Protein AF-A0A6P5EQ90-F1 (afdb_monomer_lite)

pLDDT: mean 90.42, std 13.94, range [36.22, 98.12]

InterPro domains:
  IPR036163 Heavy metal-associated domain superfamily [SSF55008] (10-68)

Foldseek 3Di:
DPQWKKKWKKAWADPDPVLVVQLVVLLVVPPQWPDWDQDNVRSMIMTIGRDDPVVSQVSSCVSSVTDIDTDDMDTDDPDDDDDDD

Sequence (85 aa):
MSDKFYCMTMRMNIDCNGCYRKIRRTLLKMQELESHLIERKQCRVSVCGVFVPQDVAIRIRNKVNRRVEILEIKEVDSNTMDSGK

Organism: Ananas comosus (NCBI:txid4615)

Structure (mmCIF, N/CA/C/O backbone):
data_AF-A0A6P5EQ90-F1
#
_entry.id   AF-A0A6P5EQ90-F1
#
loop_
_atom_site.group_PDB
_atom_site.id
_atom_site.type_symbol
_atom_site.label_atom_id
_atom_site.label_alt_id
_atom_site.label_comp_id
_atom_site.label_asym_id
_atom_site.label_entity_id
_atom_site.label_seq_id
_atom_site.pdbx_PDB_ins_code
_atom_site.Cartn_x
_atom_site.Cartn_y
_atom_site.Cartn_z
_atom_site.occupancy
_atom_site.B_iso_or_equiv
_atom_site.auth_seq_id
_atom_site.auth_comp_id
_atom_site.auth_asym_id
_atom_site.auth_atom_id
_atom_site.pdbx_PDB_model_num
ATOM 1 N N . MET A 1 1 ? -17.224 4.395 15.982 1.00 53.12 1 MET A N 1
ATOM 2 C CA . MET A 1 1 ? -16.483 3.387 15.198 1.00 53.12 1 MET A CA 1
ATOM 3 C C . MET A 1 1 ? -15.174 3.195 15.928 1.00 53.12 1 MET A C 1
ATOM 5 O O . MET A 1 1 ? -14.590 4.199 16.300 1.00 53.12 1 MET A O 1
ATOM 9 N N . SER A 1 2 ? -14.798 1.968 16.275 1.00 61.81 2 SER A N 1
ATOM 10 C CA . SER A 1 2 ? -13.548 1.737 17.003 1.00 61.81 2 SER A CA 1
ATOM 11 C C . SER A 1 2 ? -12.384 1.995 16.053 1.00 61.81 2 SER A C 1
ATOM 13 O O . SER A 1 2 ? -12.250 1.289 15.053 1.00 61.81 2 SER A O 1
ATOM 15 N N . ASP A 1 3 ? -11.589 3.017 16.347 1.00 80.94 3 ASP A N 1
ATOM 16 C CA . ASP A 1 3 ? -10.381 3.371 15.608 1.00 80.94 3 ASP A CA 1
ATOM 17 C C . ASP A 1 3 ? -9.292 2.335 15.906 1.00 80.94 3 ASP A C 1
ATOM 19 O O . ASP A 1 3 ? -8.478 2.485 16.814 1.00 80.94 3 ASP A O 1
ATOM 23 N N . LYS A 1 4 ? -9.346 1.215 15.181 1.00 90.75 4 LYS A N 1
ATOM 24 C CA . LYS A 1 4 ? -8.402 0.107 15.324 1.00 90.75 4 LYS A CA 1
ATOM 25 C C . LYS A 1 4 ? -7.126 0.399 14.547 1.00 90.75 4 LYS A C 1
ATOM 27 O O . LYS A 1 4 ? -7.177 0.747 13.364 1.00 90.75 4 LYS A O 1
ATOM 32 N N . PHE A 1 5 ? -5.986 0.218 15.203 1.00 93.88 5 PHE A N 1
ATOM 33 C CA . PHE A 1 5 ? -4.685 0.328 14.564 1.00 93.88 5 PHE A CA 1
ATOM 34 C C . PHE A 1 5 ? -4.327 -0.993 13.886 1.00 93.88 5 PHE A C 1
ATOM 36 O O . PHE A 1 5 ? -4.347 -2.053 14.512 1.00 93.88 5 PHE A O 1
ATOM 43 N N . TYR A 1 6 ? -3.961 -0.932 12.611 1.00 95.56 6 TYR A N 1
ATOM 44 C CA . TYR A 1 6 ? -3.539 -2.091 11.840 1.00 95.56 6 TYR A CA 1
ATOM 45 C C . TYR A 1 6 ? -2.143 -1.898 11.270 1.00 95.56 6 TYR A C 1
ATOM 47 O O . TYR A 1 6 ? -1.778 -0.808 10.841 1.00 95.56 6 TYR A O 1
ATOM 55 N N . CYS A 1 7 ? -1.399 -2.995 11.174 1.00 96.94 7 CYS A N 1
ATOM 56 C CA . CYS A 1 7 ? -0.235 -3.127 10.309 1.00 96.94 7 CYS A CA 1
ATOM 57 C C . CYS A 1 7 ? -0.517 -4.195 9.253 1.00 96.94 7 CYS A C 1
ATOM 59 O O . CYS A 1 7 ? -0.775 -5.353 9.574 1.00 96.94 7 CYS A O 1
ATOM 61 N N . MET A 1 8 ? -0.458 -3.819 7.980 1.00 97.62 8 MET A N 1
ATOM 62 C CA . MET A 1 8 ? -0.746 -4.698 6.851 1.00 97.62 8 MET A CA 1
ATOM 63 C C . MET A 1 8 ? 0.466 -4.796 5.929 1.00 97.62 8 MET A C 1
ATOM 65 O O . MET A 1 8 ? 1.028 -3.781 5.518 1.00 97.62 8 MET A O 1
ATOM 69 N N . THR A 1 9 ? 0.821 -6.021 5.543 1.00 98.06 9 THR A N 1
ATOM 70 C CA . THR A 1 9 ? 1.845 -6.294 4.531 1.00 98.06 9 THR A CA 1
ATOM 71 C C . THR A 1 9 ? 1.204 -6.828 3.258 1.00 98.06 9 THR A C 1
ATOM 73 O O . THR A 1 9 ? 0.404 -7.762 3.285 1.00 98.06 9 THR A O 1
ATOM 76 N N . MET A 1 10 ? 1.592 -6.263 2.119 1.00 98.12 10 MET A N 1
ATOM 77 C CA . MET A 1 10 ? 1.092 -6.619 0.796 1.00 98.12 10 MET A CA 1
ATOM 78 C C . MET A 1 10 ? 2.233 -6.965 -0.155 1.00 98.12 10 MET A C 1
ATOM 80 O O . MET A 1 10 ? 3.306 -6.359 -0.113 1.00 98.12 10 MET A O 1
ATOM 84 N N . ARG A 1 11 ? 1.968 -7.890 -1.077 1.00 97.62 11 ARG A N 1
ATOM 85 C CA . ARG A 1 11 ? 2.803 -8.169 -2.242 1.00 97.62 11 ARG A CA 1
ATOM 86 C C . ARG A 1 11 ? 2.315 -7.370 -3.446 1.00 97.62 11 ARG A C 1
ATOM 88 O O . ARG A 1 11 ? 1.134 -7.407 -3.800 1.00 97.62 11 ARG A O 1
ATOM 95 N N . MET A 1 12 ? 3.241 -6.655 -4.079 1.00 96.19 12 MET A N 1
ATOM 96 C CA . MET A 1 12 ? 3.026 -5.865 -5.290 1.00 96.19 12 MET A CA 1
ATOM 97 C C . MET A 1 12 ? 4.289 -5.879 -6.146 1.00 96.19 12 MET A C 1
ATOM 99 O O . MET A 1 12 ? 5.375 -5.617 -5.638 1.00 96.19 12 MET A O 1
ATOM 103 N N . ASN A 1 13 ? 4.161 -6.097 -7.455 1.00 93.94 13 ASN A N 1
ATOM 104 C CA . ASN A 1 13 ? 5.313 -6.021 -8.359 1.00 93.94 13 ASN A CA 1
ATOM 105 C C . ASN A 1 13 ? 5.855 -4.580 -8.401 1.00 93.94 13 ASN A C 1
ATOM 107 O O . ASN A 1 13 ? 5.074 -3.629 -8.543 1.00 93.94 13 ASN A O 1
ATOM 111 N N . ILE A 1 14 ? 7.178 -4.405 -8.324 1.00 95.44 14 ILE A N 1
ATOM 112 C CA . ILE A 1 14 ? 7.860 -3.097 -8.359 1.00 95.44 14 ILE A CA 1
ATOM 113 C C . ILE A 1 14 ? 9.056 -3.170 -9.316 1.00 95.44 14 ILE A C 1
ATOM 115 O O . ILE A 1 14 ? 10.214 -3.113 -8.913 1.00 95.44 14 ILE A O 1
ATOM 119 N N . ASP A 1 15 ? 8.763 -3.270 -10.610 1.00 92.75 15 ASP A N 1
ATOM 120 C CA . ASP A 1 15 ? 9.770 -3.619 -11.630 1.00 92.75 15 ASP A CA 1
ATOM 121 C C . ASP A 1 15 ? 10.590 -2.410 -12.109 1.00 92.75 15 ASP A C 1
ATOM 123 O O . ASP A 1 15 ? 11.587 -2.550 -12.809 1.00 92.75 15 ASP A O 1
ATOM 127 N N . CYS A 1 16 ? 10.167 -1.189 -11.763 1.00 94.44 16 CYS A N 1
ATOM 128 C CA . CYS A 1 16 ? 10.850 0.029 -12.186 1.00 94.44 16 CYS A CA 1
ATOM 129 C C . CYS A 1 16 ? 10.688 1.181 -11.187 1.00 94.44 16 CYS A C 1
ATOM 131 O O . CYS A 1 16 ? 9.828 1.179 -10.298 1.00 94.44 16 CYS A O 1
ATOM 133 N N . ASN A 1 17 ? 11.491 2.231 -11.374 1.00 96.12 17 ASN A N 1
ATOM 134 C CA . ASN A 1 17 ? 11.434 3.426 -10.531 1.00 96.12 17 ASN A CA 1
ATOM 135 C C . ASN A 1 17 ? 10.080 4.158 -10.638 1.00 96.12 17 ASN A C 1
ATOM 137 O O . ASN A 1 17 ? 9.633 4.779 -9.673 1.00 96.12 17 ASN A O 1
ATOM 141 N N . GLY A 1 18 ? 9.402 4.054 -11.787 1.00 96.56 18 GLY A N 1
ATOM 142 C CA . GLY A 1 18 ? 8.050 4.580 -11.986 1.00 96.56 18 GLY A CA 1
ATOM 143 C C . GLY A 1 18 ? 7.025 3.919 -11.063 1.00 96.56 18 GLY A C 1
ATOM 144 O O . GLY A 1 18 ? 6.256 4.619 -10.405 1.00 96.56 18 GLY A O 1
ATOM 145 N N . CYS A 1 19 ? 7.074 2.590 -10.933 1.00 94.75 19 CYS A N 1
ATOM 146 C CA . CYS A 1 19 ? 6.200 1.829 -10.037 1.00 94.75 19 CYS A CA 1
ATOM 147 C C . CYS A 1 19 ? 6.408 2.241 -8.585 1.00 94.75 19 CYS A C 1
ATOM 149 O O . CYS A 1 19 ? 5.449 2.584 -7.896 1.00 94.75 19 CYS A O 1
ATOM 151 N N . TYR A 1 20 ? 7.668 2.310 -8.151 1.00 96.56 20 TYR A N 1
ATOM 152 C CA . TYR A 1 20 ? 7.993 2.773 -6.807 1.00 96.56 20 TYR A CA 1
ATOM 153 C C . TYR A 1 20 ? 7.465 4.183 -6.540 1.00 96.56 20 TYR A C 1
ATOM 155 O O . TYR A 1 20 ? 6.818 4.417 -5.523 1.00 96.56 20 TYR A O 1
ATOM 163 N N . ARG A 1 21 ? 7.706 5.133 -7.457 1.00 97.19 21 ARG A N 1
ATOM 164 C CA . ARG A 1 21 ? 7.226 6.514 -7.301 1.00 97.19 21 ARG A CA 1
ATOM 165 C C . ARG A 1 21 ? 5.700 6.568 -7.241 1.00 97.19 21 ARG A C 1
ATOM 167 O O . ARG A 1 21 ? 5.163 7.342 -6.454 1.00 97.19 21 ARG A O 1
ATOM 174 N N . LYS A 1 22 ? 5.002 5.753 -8.038 1.00 96.88 22 LYS A N 1
ATOM 175 C CA . LYS A 1 22 ? 3.535 5.672 -8.045 1.00 96.88 22 LYS A CA 1
ATOM 176 C C . LYS A 1 22 ? 2.987 5.131 -6.722 1.00 96.88 22 LYS A C 1
ATOM 178 O O . LYS A 1 22 ? 2.075 5.738 -6.164 1.00 96.88 22 LYS A O 1
ATOM 183 N N . ILE A 1 23 ? 3.574 4.052 -6.201 1.00 97.00 23 ILE A N 1
ATOM 184 C CA . ILE A 1 23 ? 3.210 3.473 -4.899 1.00 97.00 23 ILE A CA 1
ATOM 185 C C . ILE A 1 23 ? 3.482 4.490 -3.791 1.00 97.00 23 ILE A C 1
ATOM 187 O O . ILE A 1 23 ? 2.556 4.872 -3.087 1.00 97.00 23 ILE A O 1
ATOM 191 N N . ARG A 1 24 ? 4.704 5.031 -3.709 1.00 97.19 24 ARG A N 1
ATOM 192 C CA . ARG A 1 24 ? 5.084 6.017 -2.687 1.00 97.19 24 ARG A CA 1
ATOM 193 C C . ARG A 1 24 ? 4.147 7.226 -2.667 1.00 97.19 24 ARG A C 1
ATOM 195 O O . ARG A 1 24 ? 3.676 7.609 -1.607 1.00 97.19 24 ARG A O 1
ATOM 202 N N . ARG A 1 25 ? 3.819 7.806 -3.828 1.00 97.44 25 ARG A N 1
ATOM 203 C CA . ARG A 1 25 ? 2.855 8.922 -3.910 1.00 97.44 25 ARG A CA 1
ATOM 204 C C . ARG A 1 25 ? 1.442 8.530 -3.485 1.00 97.44 25 ARG A C 1
ATOM 206 O O . ARG A 1 25 ? 0.708 9.394 -3.031 1.00 97.44 25 ARG A O 1
ATOM 213 N N . THR A 1 26 ? 1.041 7.280 -3.703 1.00 96.94 26 THR A N 1
ATOM 214 C CA . THR A 1 26 ? -0.274 6.783 -3.277 1.00 96.94 26 THR A CA 1
ATOM 215 C C . THR A 1 26 ? -0.325 6.681 -1.756 1.00 96.94 26 THR A C 1
ATOM 217 O O . THR A 1 26 ? -1.252 7.217 -1.164 1.00 96.94 26 THR A O 1
ATOM 220 N N . LEU A 1 27 ? 0.705 6.091 -1.139 1.00 96.94 27 LEU A N 1
ATOM 221 C CA . LEU A 1 27 ? 0.813 5.954 0.317 1.00 96.94 27 LEU A CA 1
ATOM 222 C C . LEU A 1 27 ? 0.889 7.318 1.013 1.00 96.94 27 LEU A C 1
ATOM 224 O O . LEU A 1 27 ? 0.144 7.564 1.947 1.00 96.94 27 LEU A O 1
ATOM 228 N N . LEU A 1 28 ? 1.693 8.252 0.492 1.00 96.38 28 LEU A N 1
ATOM 229 C CA . LEU A 1 28 ? 1.802 9.614 1.042 1.00 96.38 28 LEU A CA 1
ATOM 230 C C . LEU A 1 28 ? 0.500 10.433 0.973 1.00 96.38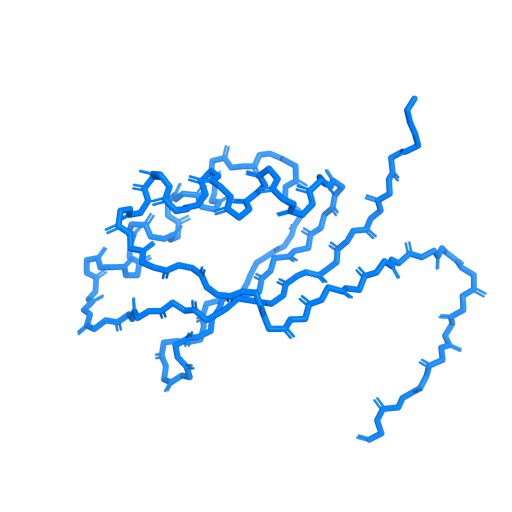 28 LEU A C 1
ATOM 232 O O . LEU A 1 28 ? 0.409 11.475 1.612 1.00 96.38 28 LEU A O 1
ATOM 236 N N . LYS A 1 29 ? -0.487 10.018 0.170 1.00 96.38 29 LYS A N 1
ATOM 237 C CA . LYS A 1 29 ? -1.800 10.681 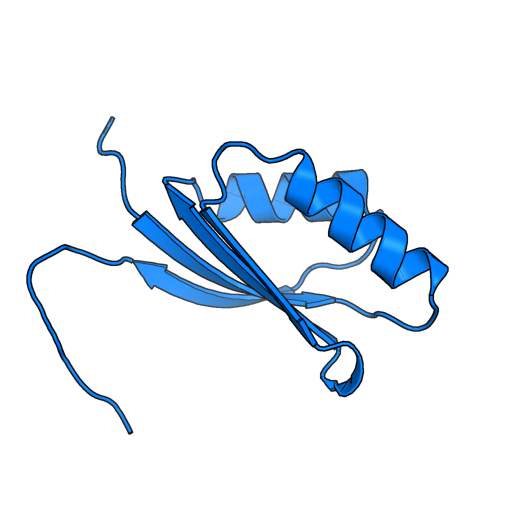0.087 1.00 96.38 29 LYS A CA 1
ATOM 238 C C . LYS A 1 29 ? -2.828 10.097 1.058 1.00 96.38 29 LYS A C 1
ATOM 240 O O . LYS A 1 29 ? -3.9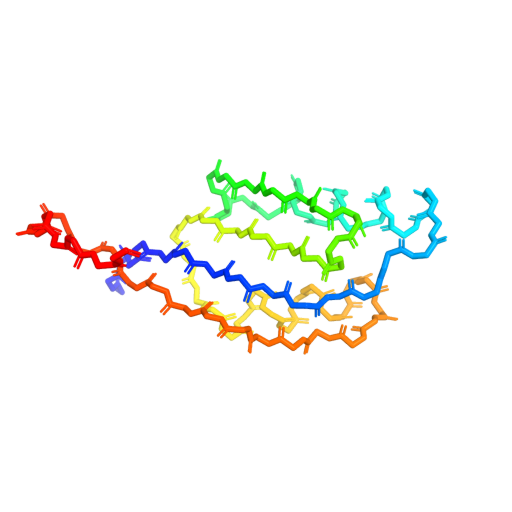15 10.656 1.174 1.00 96.38 29 LYS A O 1
ATOM 245 N N . MET A 1 30 ? -2.524 8.971 1.699 1.00 95.25 30 MET A N 1
ATOM 246 C CA . MET A 1 30 ? -3.411 8.306 2.650 1.00 95.25 30 MET A CA 1
ATOM 247 C C . MET A 1 30 ? -3.108 8.842 4.048 1.00 95.25 30 MET A C 1
ATOM 249 O O . MET A 1 30 ? -2.114 8.458 4.650 1.00 95.25 30 MET A O 1
ATOM 253 N N . GLN A 1 31 ? -3.949 9.754 4.539 1.00 93.94 31 GLN A N 1
ATOM 254 C CA . GLN A 1 31 ? -3.760 10.412 5.845 1.00 93.94 31 GLN A CA 1
ATOM 255 C C . GLN A 1 31 ? -3.962 9.458 7.030 1.00 93.94 31 GLN A C 1
ATOM 257 O O . GLN A 1 31 ? -3.423 9.684 8.102 1.00 93.94 31 GLN A O 1
ATOM 262 N N . GLU A 1 32 ? -4.714 8.382 6.810 1.00 93.69 32 GLU A N 1
ATOM 263 C CA . GLU A 1 32 ? -4.950 7.285 7.756 1.00 93.69 32 GLU A CA 1
ATOM 264 C C . GLU A 1 32 ? -3.713 6.393 7.996 1.00 93.69 32 GLU A C 1
ATOM 266 O O . GLU A 1 32 ? -3.708 5.571 8.910 1.00 93.69 32 GLU A O 1
ATOM 271 N N . LEU A 1 33 ? -2.661 6.536 7.177 1.00 95.75 33 LEU A N 1
ATOM 272 C CA . LEU A 1 33 ? -1.404 5.812 7.353 1.00 95.75 33 LEU A CA 1
ATOM 273 C C . LEU A 1 33 ? -0.420 6.642 8.177 1.00 95.75 33 LEU A C 1
ATOM 275 O O . LEU A 1 33 ? -0.012 7.726 7.766 1.00 95.75 33 LEU A O 1
ATOM 279 N N . GLU A 1 34 ? 0.041 6.077 9.285 1.00 95.38 34 GLU A N 1
ATOM 280 C CA . GLU A 1 34 ? 1.090 6.667 10.117 1.00 95.38 34 GLU A CA 1
ATOM 281 C C . GLU A 1 34 ? 2.488 6.311 9.609 1.00 95.38 34 GLU A C 1
ATOM 283 O O . GLU A 1 34 ? 3.397 7.141 9.610 1.00 95.38 34 GLU A O 1
ATOM 288 N N . SER A 1 35 ? 2.678 5.078 9.135 1.00 95.88 35 SER A N 1
ATOM 289 C CA . SER A 1 35 ? 3.964 4.635 8.600 1.00 95.88 35 SER A CA 1
ATOM 290 C C . SER A 1 35 ? 3.812 3.697 7.409 1.00 95.88 35 SER A C 1
ATOM 292 O O . SER A 1 35 ? 2.784 3.050 7.199 1.00 95.88 35 SER A O 1
ATOM 294 N N . HIS A 1 36 ? 4.852 3.659 6.575 1.00 97.31 36 HIS A N 1
ATOM 295 C CA . HIS A 1 36 ? 4.910 2.768 5.428 1.00 97.31 36 HIS A CA 1
ATOM 296 C C . HIS A 1 36 ? 6.344 2.385 5.063 1.00 97.31 36 HIS A C 1
ATOM 298 O O . HIS A 1 36 ? 7.275 3.179 5.196 1.00 97.31 36 HIS A O 1
ATOM 304 N N . LEU A 1 37 ? 6.503 1.181 4.518 1.00 97.25 37 LEU A N 1
ATOM 305 C CA . LEU A 1 37 ? 7.762 0.648 4.013 1.00 97.25 37 LEU A CA 1
ATOM 306 C C . LEU A 1 37 ? 7.552 0.060 2.616 1.00 97.25 37 LEU A C 1
ATOM 308 O O . LEU A 1 37 ? 6.550 -0.597 2.350 1.00 97.25 37 LEU A O 1
ATOM 312 N N . ILE A 1 38 ? 8.502 0.298 1.709 1.00 97.62 38 ILE A N 1
ATOM 313 C CA . ILE A 1 38 ? 8.481 -0.263 0.353 1.00 97.62 38 ILE A CA 1
ATOM 314 C C . ILE A 1 38 ? 9.787 -1.015 0.108 1.00 97.62 38 ILE A C 1
ATOM 316 O O . ILE A 1 38 ? 10.839 -0.410 -0.110 1.00 97.62 38 ILE A O 1
ATOM 320 N N . GLU A 1 39 ? 9.703 -2.337 0.055 1.00 96.12 39 GLU A N 1
ATOM 321 C CA . GLU A 1 39 ? 10.829 -3.237 -0.163 1.00 96.12 39 GLU A CA 1
ATOM 322 C C . GLU A 1 39 ? 10.833 -3.725 -1.614 1.00 96.12 39 GLU A C 1
ATOM 324 O O . GLU A 1 39 ? 10.264 -4.764 -1.956 1.00 96.12 39 GLU A O 1
ATOM 329 N N . ARG A 1 40 ? 11.500 -2.975 -2.502 1.00 94.38 40 ARG A N 1
ATOM 330 C CA . ARG A 1 40 ? 11.517 -3.286 -3.946 1.00 94.38 40 ARG A CA 1
ATOM 331 C C . ARG A 1 40 ? 12.022 -4.696 -4.249 1.00 94.38 40 ARG A C 1
ATOM 333 O O . ARG A 1 40 ? 11.416 -5.393 -5.050 1.00 94.38 40 ARG A O 1
ATOM 340 N N . LYS A 1 41 ? 13.111 -5.112 -3.593 1.00 93.50 41 LYS A N 1
ATOM 341 C CA . LYS A 1 41 ? 13.739 -6.426 -3.813 1.00 93.50 41 LYS A CA 1
ATOM 342 C C . LYS A 1 41 ? 12.813 -7.589 -3.446 1.00 93.50 41 LYS A C 1
ATOM 344 O O . LYS A 1 41 ? 12.915 -8.644 -4.051 1.00 93.50 41 LYS A O 1
ATOM 349 N N . GLN A 1 42 ? 11.914 -7.384 -2.483 1.00 95.06 42 GLN A N 1
ATOM 350 C CA . GLN A 1 42 ? 10.971 -8.404 -2.019 1.00 95.06 42 GLN A CA 1
ATOM 351 C C . GLN A 1 42 ? 9.581 -8.259 -2.655 1.00 95.06 42 GLN A C 1
ATOM 353 O O . GLN A 1 42 ? 8.695 -9.056 -2.361 1.00 95.06 42 GLN A O 1
ATOM 358 N N . CYS A 1 43 ? 9.361 -7.243 -3.502 1.00 96.06 43 CYS A N 1
ATOM 359 C CA . CYS A 1 43 ? 8.030 -6.881 -3.998 1.00 96.06 43 CYS A CA 1
ATOM 360 C C . CYS A 1 43 ? 7.007 -6.710 -2.857 1.00 96.06 43 CYS A C 1
ATOM 362 O O . CYS A 1 43 ? 5.850 -7.111 -2.988 1.00 96.06 43 CYS A O 1
ATOM 364 N N . ARG A 1 44 ? 7.439 -6.135 -1.726 1.00 97.12 44 ARG A N 1
ATOM 365 C CA . ARG A 1 44 ? 6.614 -5.955 -0.523 1.00 97.12 44 ARG A CA 1
ATOM 366 C C . ARG A 1 44 ? 6.371 -4.488 -0.215 1.00 97.12 44 ARG A C 1
ATOM 368 O O .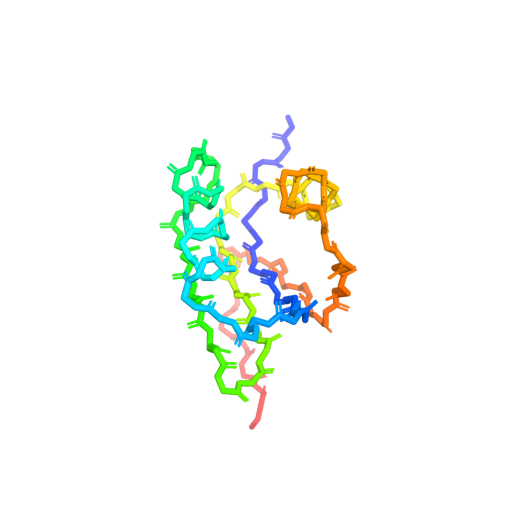 ARG A 1 44 ? 7.235 -3.632 -0.413 1.00 97.12 44 ARG A O 1
ATOM 375 N N . VAL A 1 45 ? 5.168 -4.215 0.269 1.00 97.88 45 VAL A N 1
ATOM 376 C CA . VAL A 1 45 ? 4.738 -2.918 0.782 1.00 97.88 45 VAL A CA 1
ATOM 377 C C . VAL A 1 45 ? 4.066 -3.158 2.123 1.00 97.88 45 VAL A C 1
ATOM 379 O O . VAL A 1 45 ? 3.096 -3.911 2.187 1.00 97.88 45 VAL A O 1
ATOM 382 N N . SER A 1 46 ? 4.555 -2.503 3.166 1.00 97.94 46 SER A N 1
ATOM 383 C CA . SER A 1 46 ? 3.962 -2.552 4.501 1.00 97.94 46 SER A CA 1
ATOM 384 C C . SER A 1 46 ? 3.400 -1.186 4.855 1.00 97.94 46 SER A C 1
ATOM 386 O O . SER A 1 46 ? 4.008 -0.166 4.528 1.00 97.94 46 SER A O 1
ATOM 388 N N . VAL A 1 47 ? 2.236 -1.160 5.491 1.00 97.88 47 VAL A N 1
ATOM 389 C CA . VAL A 1 47 ? 1.545 0.062 5.915 1.00 97.88 47 VAL A CA 1
ATOM 390 C C . VAL A 1 47 ? 1.010 -0.129 7.327 1.00 97.88 47 VAL A C 1
ATOM 392 O O . VAL A 1 47 ? 0.509 -1.207 7.636 1.00 97.88 47 VAL A O 1
ATOM 395 N N . CYS A 1 48 ? 1.109 0.898 8.165 1.00 96.81 48 CYS A N 1
ATOM 396 C CA . CYS A 1 48 ? 0.540 0.892 9.508 1.00 96.81 48 CYS A CA 1
ATOM 397 C C . CYS A 1 48 ? -0.198 2.201 9.800 1.00 96.81 48 CYS A C 1
ATOM 399 O O . CYS A 1 48 ? 0.201 3.255 9.300 1.00 96.81 48 CYS A O 1
ATOM 401 N N . GLY A 1 49 ? -1.259 2.130 10.597 1.00 95.81 49 GLY A N 1
ATOM 402 C CA . GLY A 1 49 ? -2.094 3.271 10.967 1.00 95.81 49 GLY A CA 1
ATOM 403 C C . GLY A 1 49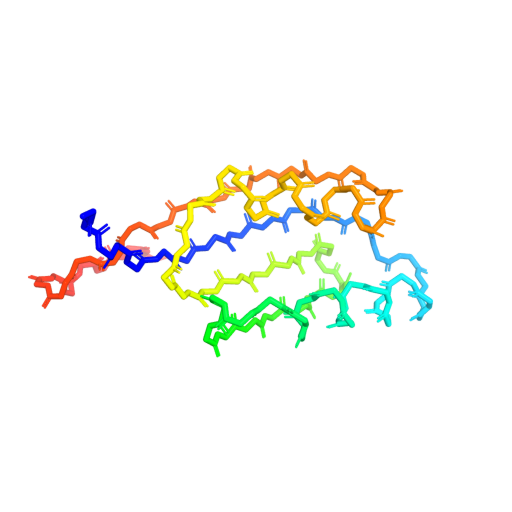 ? -3.508 2.845 11.351 1.00 95.81 49 GLY A C 1
ATOM 404 O O . GLY A 1 49 ? -3.812 1.655 11.444 1.00 95.81 49 GLY A O 1
ATOM 405 N N . VAL A 1 50 ? -4.387 3.823 11.533 1.00 95.00 50 VAL A N 1
ATOM 406 C CA . VAL A 1 50 ? -5.800 3.596 11.849 1.00 95.00 50 VAL A CA 1
ATOM 407 C C . VAL A 1 50 ? -6.594 3.533 10.550 1.00 95.00 50 VAL A C 1
ATOM 409 O O . VAL A 1 50 ? -6.965 4.558 9.983 1.00 95.00 50 VAL A O 1
ATOM 412 N N . PHE A 1 51 ? -6.836 2.327 10.038 1.00 94.62 51 PHE A N 1
ATOM 413 C CA . PHE A 1 51 ? -7.516 2.141 8.755 1.00 94.62 51 PHE A CA 1
ATOM 414 C C . PHE A 1 51 ? -8.267 0.814 8.668 1.00 94.62 51 PHE A C 1
ATOM 416 O O . PHE A 1 51 ? -7.975 -0.133 9.385 1.00 94.62 51 PHE A O 1
ATOM 423 N N . VAL A 1 52 ? -9.194 0.697 7.715 1.00 94.44 52 VAL A N 1
ATOM 424 C CA . VAL A 1 52 ? -9.815 -0.590 7.366 1.00 94.44 52 VAL A CA 1
ATOM 425 C C . VAL A 1 52 ? -8.948 -1.294 6.308 1.00 94.44 52 VAL A C 1
ATOM 427 O O . VAL A 1 52 ? -8.779 -0.749 5.211 1.00 94.44 52 VAL A O 1
ATOM 430 N N . PRO A 1 53 ? -8.381 -2.493 6.571 1.00 95.06 53 PRO A N 1
ATOM 431 C CA . PRO A 1 53 ? -7.426 -3.135 5.657 1.00 95.06 53 PRO A CA 1
ATOM 432 C C . PRO A 1 53 ? -7.951 -3.352 4.235 1.00 95.06 53 PRO A C 1
ATOM 434 O O . PRO A 1 53 ? -7.225 -3.149 3.258 1.00 95.06 53 PRO A O 1
ATOM 437 N N . GLN A 1 54 ? -9.229 -3.716 4.108 1.00 94.50 54 GLN A N 1
ATOM 438 C CA . GLN A 1 54 ? -9.881 -3.916 2.813 1.00 94.50 54 GLN A CA 1
ATOM 439 C C . GLN A 1 54 ? -9.936 -2.617 1.996 1.00 94.50 54 GLN A C 1
ATOM 441 O O . GLN A 1 54 ? -9.579 -2.625 0.816 1.00 94.50 54 GLN A O 1
ATOM 446 N N . ASP A 1 55 ? -10.293 -1.496 2.626 1.00 95.19 55 ASP A N 1
ATOM 447 C CA . ASP A 1 55 ? -10.383 -0.194 1.962 1.00 95.19 55 ASP A CA 1
ATOM 448 C C . ASP A 1 55 ? -9.019 0.265 1.456 1.00 95.19 55 ASP A C 1
ATOM 450 O O . ASP A 1 55 ? -8.890 0.686 0.303 1.00 95.19 55 ASP A O 1
ATOM 454 N N . VAL A 1 56 ? -7.975 0.128 2.279 1.00 96.44 56 VAL A N 1
ATOM 455 C CA . VAL A 1 56 ? -6.605 0.477 1.880 1.00 96.44 56 VAL A CA 1
ATOM 456 C C . VAL A 1 56 ? -6.135 -0.409 0.727 1.00 96.44 56 VAL A C 1
ATOM 458 O O . VAL A 1 56 ? -5.634 0.110 -0.274 1.00 96.44 56 VAL A O 1
ATOM 461 N N . ALA A 1 57 ? -6.351 -1.726 0.792 1.00 96.31 57 ALA A N 1
ATOM 462 C CA . ALA A 1 57 ? -5.965 -2.639 -0.283 1.00 96.31 57 ALA A CA 1
ATOM 463 C C . ALA A 1 57 ? -6.676 -2.312 -1.614 1.00 96.31 57 ALA A C 1
ATOM 465 O O . ALA A 1 57 ? -6.033 -2.283 -2.671 1.00 96.31 57 ALA A O 1
ATOM 466 N N . ILE A 1 58 ? -7.980 -2.008 -1.575 1.00 96.62 58 ILE A N 1
ATOM 467 C CA . ILE A 1 58 ? -8.769 -1.597 -2.748 1.00 96.62 58 ILE A CA 1
ATOM 468 C C . ILE A 1 58 ? -8.272 -0.251 -3.289 1.00 96.62 58 ILE A C 1
ATOM 470 O O . ILE A 1 58 ? -8.024 -0.118 -4.491 1.00 96.62 58 ILE A O 1
ATOM 474 N N . ARG A 1 59 ? -8.066 0.745 -2.418 1.00 96.31 59 ARG A N 1
ATOM 475 C CA . ARG A 1 59 ? -7.555 2.069 -2.806 1.00 96.31 59 ARG A CA 1
ATOM 476 C C . ARG A 1 59 ? -6.188 1.960 -3.478 1.00 96.31 59 ARG A C 1
ATOM 478 O O . ARG A 1 59 ? -5.989 2.556 -4.539 1.00 96.31 59 ARG A O 1
ATOM 485 N N . ILE A 1 60 ? -5.261 1.181 -2.915 1.00 96.62 60 ILE A N 1
ATOM 486 C CA . ILE A 1 60 ? -3.932 0.953 -3.500 1.00 96.62 60 ILE A CA 1
ATOM 487 C C . ILE A 1 60 ? -4.059 0.269 -4.862 1.00 96.62 60 ILE A C 1
ATOM 489 O O . ILE A 1 60 ? -3.459 0.745 -5.830 1.00 96.62 60 ILE A O 1
ATOM 493 N N . ARG A 1 61 ? -4.866 -0.796 -4.973 1.00 96.38 61 ARG A N 1
ATOM 494 C CA . ARG A 1 61 ? -5.109 -1.499 -6.244 1.00 96.38 61 ARG A CA 1
ATOM 495 C C . ARG A 1 61 ? -5.596 -0.535 -7.325 1.00 96.38 61 ARG A C 1
ATOM 497 O O . ARG A 1 61 ? -5.001 -0.487 -8.401 1.00 96.38 61 ARG A O 1
ATOM 504 N N . ASN A 1 62 ? -6.599 0.284 -7.012 1.00 96.31 62 ASN A N 1
ATOM 505 C CA . ASN A 1 62 ? -7.204 1.228 -7.953 1.00 96.31 62 ASN A CA 1
ATOM 506 C C . ASN A 1 62 ? -6.242 2.357 -8.352 1.00 96.31 62 ASN A C 1
ATOM 508 O O . ASN A 1 62 ? -6.161 2.729 -9.520 1.00 96.31 62 ASN A O 1
ATOM 512 N N . LYS A 1 63 ? -5.472 2.908 -7.403 1.00 95.31 63 LYS A N 1
ATOM 513 C CA . LYS A 1 63 ? -4.540 4.014 -7.684 1.00 95.31 63 LYS A CA 1
ATOM 514 C C . LYS A 1 63 ? -3.281 3.551 -8.406 1.00 95.31 63 LYS A C 1
ATOM 516 O O . LYS A 1 63 ? -2.811 4.233 -9.318 1.00 95.31 63 LYS A O 1
ATOM 521 N N . VAL A 1 64 ? -2.717 2.409 -8.021 1.00 94.69 64 VAL A N 1
ATOM 522 C CA . VAL A 1 64 ? -1.478 1.885 -8.614 1.00 94.69 64 VAL A CA 1
ATOM 523 C C . VAL A 1 64 ? -1.762 1.134 -9.918 1.00 94.69 64 VAL A C 1
ATOM 525 O O . VAL A 1 64 ? -0.901 1.135 -10.801 1.00 94.69 64 VAL A O 1
ATOM 528 N N . ASN A 1 65 ? -2.983 0.625 -10.104 1.00 94.31 65 ASN A N 1
ATOM 529 C CA . ASN A 1 65 ? -3.402 -0.204 -11.236 1.00 94.31 65 ASN A CA 1
ATOM 530 C C . ASN A 1 65 ? -2.511 -1.446 -11.390 1.00 94.31 65 ASN A C 1
ATOM 532 O O . ASN A 1 65 ? -1.981 -1.737 -12.461 1.00 94.31 65 ASN A O 1
ATOM 536 N N . ARG A 1 66 ? -2.264 -2.121 -10.264 1.00 93.88 66 ARG A N 1
ATOM 537 C CA . ARG A 1 66 ? -1.477 -3.355 -10.171 1.00 93.88 66 ARG A CA 1
ATOM 538 C C . ARG A 1 66 ? -2.151 -4.322 -9.210 1.00 93.88 66 ARG A C 1
ATOM 540 O O . ARG A 1 66 ? -2.886 -3.902 -8.315 1.00 93.88 66 ARG A O 1
ATOM 547 N N . ARG A 1 67 ? -1.873 -5.616 -9.387 1.00 94.69 67 ARG A N 1
ATOM 548 C CA . ARG A 1 67 ? -2.320 -6.656 -8.459 1.00 94.69 67 ARG A CA 1
ATOM 549 C C . ARG A 1 67 ? -1.745 -6.376 -7.069 1.00 94.69 67 ARG A C 1
ATOM 551 O O . ARG A 1 67 ? -0.551 -6.124 -6.928 1.00 94.69 67 ARG A O 1
ATOM 558 N N . VAL A 1 68 ? -2.629 -6.424 -6.081 1.00 97.06 68 VAL A N 1
ATOM 559 C CA . VAL A 1 68 ? -2.312 -6.349 -4.654 1.00 97.06 68 VAL A CA 1
ATOM 560 C C . VAL A 1 68 ? -2.764 -7.661 -4.045 1.00 97.06 68 VAL A C 1
ATOM 562 O O . VAL A 1 68 ? -3.929 -8.041 -4.204 1.00 97.06 68 VAL A O 1
ATOM 565 N N . GLU A 1 69 ? -1.843 -8.331 -3.374 1.00 97.06 69 GLU A N 1
ATOM 566 C CA . GLU A 1 69 ? -2.093 -9.533 -2.589 1.00 97.06 69 GLU A CA 1
ATOM 567 C C . GLU A 1 69 ? -1.735 -9.235 -1.141 1.00 97.06 69 GLU A C 1
ATOM 569 O O . GLU A 1 69 ? -0.638 -8.762 -0.859 1.00 97.06 69 GLU A O 1
ATOM 574 N N . ILE A 1 70 ? -2.677 -9.458 -0.234 1.00 97.25 70 ILE A N 1
ATOM 575 C CA . ILE A 1 70 ? -2.450 -9.251 1.192 1.00 97.25 70 ILE A CA 1
ATOM 576 C C . ILE A 1 70 ? -1.714 -10.483 1.711 1.00 97.25 70 ILE A C 1
ATOM 578 O O . ILE A 1 70 ? -2.186 -11.600 1.521 1.00 97.25 70 ILE A O 1
ATOM 582 N N . LEU A 1 71 ? -0.551 -10.268 2.321 1.00 97.12 71 LEU A N 1
ATOM 583 C CA . LEU A 1 71 ? 0.249 -11.332 2.922 1.00 97.12 71 LEU A CA 1
ATOM 584 C C . LEU A 1 71 ? -0.076 -11.496 4.407 1.00 97.12 71 LEU A C 1
ATOM 586 O O . LEU A 1 71 ? -0.148 -12.614 4.896 1.00 97.12 71 LEU A O 1
ATOM 590 N N . GLU A 1 72 ? -0.256 -10.383 5.120 1.00 96.75 72 GLU A N 1
ATOM 591 C CA . GLU A 1 72 ? -0.455 -10.378 6.569 1.00 96.75 72 GLU A CA 1
ATOM 592 C C . GLU A 1 72 ? -1.225 -9.123 7.003 1.00 96.75 72 GLU A C 1
ATOM 594 O O . GLU A 1 72 ? -1.006 -8.041 6.449 1.00 96.75 72 GLU A O 1
ATOM 599 N N . ILE A 1 73 ? -2.100 -9.265 8.002 1.00 96.44 73 ILE A N 1
ATOM 600 C CA . ILE A 1 73 ? -2.779 -8.168 8.703 1.00 96.44 73 ILE A CA 1
ATOM 601 C C . ILE A 1 73 ? -2.604 -8.416 10.202 1.00 96.44 73 ILE A C 1
ATOM 603 O O . ILE A 1 73 ? -2.945 -9.493 10.684 1.00 96.44 73 ILE A O 1
ATOM 607 N N . LYS A 1 74 ? -2.100 -7.419 10.927 1.00 95.25 74 LYS A N 1
ATOM 608 C CA . LYS A 1 74 ? -1.998 -7.414 12.389 1.00 95.25 74 LYS A CA 1
ATOM 609 C C . LYS A 1 74 ? -2.869 -6.299 12.937 1.00 95.25 74 LYS A C 1
ATOM 611 O O . LYS A 1 74 ? -2.679 -5.149 12.549 1.00 95.25 74 LYS A O 1
ATOM 616 N N . GLU A 1 75 ? -3.810 -6.646 13.802 1.00 92.88 75 GLU A N 1
ATOM 617 C CA . GLU A 1 75 ? -4.510 -5.686 14.655 1.00 92.88 75 GLU A CA 1
ATOM 618 C C . GLU A 1 75 ? -3.627 -5.417 15.874 1.00 92.88 75 GLU A C 1
ATOM 620 O O . GLU A 1 75 ? -3.096 -6.359 16.463 1.00 92.88 75 GLU A O 1
ATOM 625 N N . VAL A 1 76 ? -3.401 -4.148 16.200 1.00 84.19 76 VAL A N 1
ATOM 626 C CA . VAL A 1 76 ? -2.582 -3.753 17.346 1.00 84.19 76 VAL A CA 1
ATOM 627 C C . VAL A 1 76 ? -3.502 -3.159 18.399 1.00 84.19 76 VAL A C 1
ATOM 629 O O . VAL A 1 76 ? -3.852 -1.981 18.347 1.00 84.19 76 VAL A O 1
ATOM 632 N N . ASP A 1 77 ? -3.879 -3.989 19.364 1.00 76.94 77 ASP A N 1
ATOM 633 C CA . ASP A 1 77 ? -4.495 -3.544 20.606 1.00 76.94 77 ASP A CA 1
ATOM 634 C C . ASP A 1 77 ? -3.388 -3.131 21.580 1.00 76.94 77 ASP A C 1
ATOM 636 O O . ASP A 1 77 ? -2.368 -3.812 21.714 1.00 76.94 77 ASP A O 1
ATOM 640 N N . SER A 1 78 ? -3.567 -2.020 22.289 1.00 60.72 78 SER A N 1
ATOM 641 C CA . SER A 1 78 ? -2.568 -1.419 23.184 1.00 60.72 78 SER A CA 1
ATOM 642 C C . SER A 1 78 ? -2.198 -2.258 24.424 1.00 60.72 78 SER A C 1
ATOM 644 O O . SER A 1 78 ? -1.611 -1.714 25.355 1.00 60.72 78 SER A O 1
ATOM 646 N N . ASN A 1 79 ? -2.489 -3.567 24.464 1.00 58.41 79 ASN A N 1
ATOM 647 C CA . ASN A 1 79 ? -2.333 -4.376 25.675 1.00 58.41 79 ASN A CA 1
ATOM 648 C C . ASN A 1 79 ? -1.600 -5.724 25.560 1.00 58.41 79 ASN A C 1
ATOM 650 O O . ASN A 1 79 ? -1.638 -6.484 26.521 1.00 58.41 79 ASN A O 1
ATOM 654 N N . THR A 1 80 ? -0.859 -6.036 24.496 1.00 50.00 80 THR A N 1
ATOM 655 C CA . THR A 1 80 ? 0.016 -7.226 24.554 1.00 50.00 80 THR A CA 1
ATOM 656 C C . THR A 1 80 ? 1.244 -7.087 23.670 1.00 50.00 80 THR A C 1
ATOM 658 O O . THR A 1 80 ? 1.169 -7.170 22.447 1.00 50.00 80 THR A O 1
ATOM 661 N N . MET A 1 81 ? 2.403 -6.932 24.314 1.00 61.62 81 MET A N 1
ATOM 662 C CA . MET A 1 81 ? 3.625 -7.515 23.780 1.00 61.62 81 MET A CA 1
ATOM 663 C C . MET A 1 81 ? 3.408 -9.031 23.765 1.00 61.62 81 MET A C 1
ATOM 665 O O . MET A 1 81 ? 3.400 -9.638 24.830 1.00 61.62 81 MET A O 1
ATOM 669 N N . ASP A 1 82 ? 3.215 -9.640 22.597 1.00 49.81 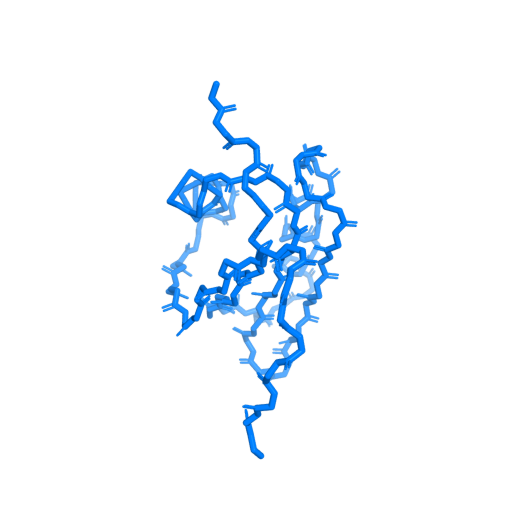82 ASP A N 1
ATOM 670 C CA . ASP A 1 82 ? 3.492 -11.069 22.457 1.00 49.81 82 ASP A CA 1
ATOM 671 C C . ASP A 1 82 ? 4.167 -11.380 21.117 1.00 49.81 82 ASP A C 1
ATOM 673 O O . ASP A 1 82 ? 3.595 -11.321 20.030 1.00 49.81 82 ASP A O 1
ATOM 677 N N . SER A 1 83 ? 5.474 -11.563 21.266 1.00 58.03 83 SER A N 1
ATOM 678 C CA . SER A 1 83 ? 6.392 -12.499 20.627 1.00 58.03 83 SER A CA 1
ATOM 679 C C . SER A 1 83 ? 5.872 -13.432 19.526 1.00 58.03 83 SER A C 1
ATOM 681 O O . SER A 1 83 ? 4.871 -14.122 19.665 1.00 58.03 83 SER A O 1
ATOM 683 N N . GLY A 1 84 ? 6.721 -13.631 18.517 1.00 49.34 84 GLY A N 1
ATOM 684 C CA . GLY A 1 84 ? 6.761 -14.870 17.739 1.00 49.34 84 GLY A CA 1
ATOM 685 C C . GLY A 1 84 ? 7.354 -14.636 16.353 1.00 49.34 84 GLY A C 1
ATOM 686 O O . GLY A 1 84 ? 6.753 -13.935 15.550 1.00 49.34 84 GLY A O 1
ATOM 687 N N . LYS A 1 85 ? 8.512 -15.166 15.969 1.00 36.22 85 LYS A N 1
ATOM 688 C CA . LYS A 1 85 ? 9.552 -15.987 16.597 1.00 36.22 85 LYS A CA 1
ATOM 689 C C . LYS A 1 85 ? 10.799 -15.823 15.724 1.00 36.22 85 LYS A C 1
ATOM 691 O O . LYS A 1 85 ? 10.610 -15.638 14.500 1.00 36.22 85 LYS A O 1
#

Secondary structure (DSSP, 8-state):
----EEEEEEE----SHHHHHHHHHHHTT-TTEEEEEEEGGGTEEEEEEES-HHHHHHHHHHHHTS--EEEEEEEE-TT------

Radius of gyration: 13.13 Å; chains: 1; bounding box: 30×27×38 Å